Protein AF-A0A2M8C6C9-F1 (afdb_monomer_lite)

Radius of gyration: 16.44 Å; chains: 1; bounding box: 39×31×50 Å

pLDDT: mean 95.61, std 6.91, range [62.78, 98.88]

Secondary structure (DSSP, 8-state):
-HHHHHHHHHHHHHHHHHHHHHHHHHHHHHHHH-TT-HHHHHHHHHHHHHTTTTSTTHHHHHHHHHHHHHHH-TT-HHHHHHHHHHHHHHHHTT-S-HHHHHHHHHHTT-

Foldseek 3Di:
DVVVVVVVVVVVLVVVLVVLVVQLVVLVVLCVVPVLDLVSLVSNLVSLLVCVVPDPCSLVSSLVSLVSSCVNPVPDLSSLQSQLSSLVSCLVVVHPDNVVSNVSSVVSND

Organism: NCBI:txid1974508

Sequence (110 aa):
MAQKKDAKKEDIALEAQNLATGSINASKQAIDNNPSNVANWNVRGLVLRNLMGVAQGASEWAITANQKASELEPTNPYIFAELGRVYLAKYDLKEGEPEENLRLARESFE

InterPro domains:
  IPR011990 Tetratricopeptide-like helical domain superfamily [G3DSA:1.25.40.10] (3-110)
  IPR011990 Tetratricopeptide-like helical domain superfamily [SSF48452] (16-95)

Structure (mmCIF, N/CA/C/O backbone):
data_AF-A0A2M8C6C9-F1
#
_entry.id   AF-A0A2M8C6C9-F1
#
loop_
_atom_site.group_PDB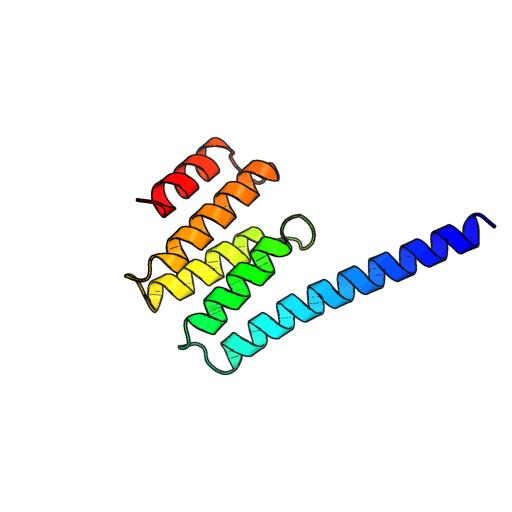
_atom_site.id
_atom_site.type_symbol
_atom_site.label_atom_id
_atom_site.label_alt_id
_atom_site.label_comp_id
_atom_site.label_asym_id
_atom_site.label_entity_id
_atom_site.label_seq_id
_atom_site.pdbx_PDB_ins_code
_atom_site.Cartn_x
_atom_site.Cartn_y
_atom_site.Cartn_z
_atom_site.occupancy
_atom_site.B_iso_or_equiv
_atom_site.auth_seq_id
_atom_site.auth_comp_id
_atom_site.auth_asym_id
_atom_site.auth_atom_id
_atom_site.pdbx_PDB_model_num
ATOM 1 N N . MET A 1 1 ? -26.031 -1.183 32.780 1.00 62.78 1 MET A N 1
ATOM 2 C CA . MET A 1 1 ? -25.992 -1.880 31.468 1.00 62.78 1 MET A CA 1
ATOM 3 C C . MET A 1 1 ? -25.246 -1.090 30.386 1.00 62.78 1 MET A C 1
ATOM 5 O O . MET A 1 1 ? -24.635 -1.741 29.552 1.00 62.78 1 MET A O 1
ATOM 9 N N . ALA A 1 2 ? -25.245 0.253 30.402 1.00 70.12 2 ALA A N 1
ATOM 10 C CA . ALA A 1 2 ? -24.482 1.081 29.450 1.00 70.12 2 ALA A CA 1
ATOM 11 C C . ALA A 1 2 ? -22.954 0.876 29.555 1.00 70.12 2 ALA A C 1
ATOM 13 O O . ALA A 1 2 ? -22.344 0.423 28.599 1.00 70.12 2 ALA A O 1
ATOM 14 N N . GLN A 1 3 ? -22.383 0.993 30.760 1.00 70.00 3 GLN A N 1
ATOM 15 C CA . GLN A 1 3 ? -20.940 0.817 31.020 1.00 70.00 3 GLN A CA 1
ATOM 16 C C . GLN A 1 3 ? -20.331 -0.496 30.484 1.00 70.00 3 GLN A C 1
ATOM 18 O O . GLN A 1 3 ? -19.227 -0.500 29.957 1.00 70.00 3 GLN A O 1
ATOM 23 N N . LYS A 1 4 ? -21.059 -1.621 30.570 1.00 68.81 4 LYS A N 1
ATOM 24 C CA . LYS A 1 4 ? -20.596 -2.915 30.027 1.00 68.81 4 LYS A CA 1
ATOM 25 C C . LYS A 1 4 ? -20.636 -2.972 28.494 1.00 68.81 4 LYS A C 1
ATOM 27 O O . LYS A 1 4 ? -19.869 -3.721 27.901 1.00 68.81 4 LYS A O 1
ATOM 32 N N . LYS A 1 5 ? -21.554 -2.237 27.851 1.00 70.88 5 LYS A N 1
ATOM 33 C CA . LYS A 1 5 ? -21.618 -2.140 26.384 1.00 70.88 5 LYS A CA 1
ATOM 34 C C . LYS A 1 5 ? -20.504 -1.249 25.844 1.00 70.88 5 LYS A C 1
ATOM 36 O O . LYS A 1 5 ? -19.990 -1.554 24.775 1.00 70.88 5 LYS A O 1
ATOM 41 N N . ASP A 1 6 ? -20.143 -0.202 26.577 1.00 78.44 6 ASP A N 1
ATOM 42 C CA . ASP A 1 6 ? -19.075 0.718 26.183 1.00 78.44 6 ASP A CA 1
ATOM 43 C C . ASP A 1 6 ? -17.695 0.061 26.337 1.00 78.44 6 ASP A C 1
ATOM 45 O O . ASP A 1 6 ? -16.956 0.015 25.360 1.00 78.44 6 ASP A O 1
ATOM 49 N N . ALA A 1 7 ? -17.431 -0.628 27.456 1.00 80.38 7 ALA A N 1
ATOM 50 C CA . ALA A 1 7 ? -16.213 -1.433 27.627 1.00 80.38 7 ALA A CA 1
ATOM 51 C C . ALA A 1 7 ? -16.042 -2.499 26.524 1.00 80.38 7 ALA A C 1
ATOM 53 O O . ALA A 1 7 ? -14.973 -2.655 25.948 1.00 80.38 7 ALA A O 1
ATOM 54 N N . LYS A 1 8 ? -17.131 -3.181 26.136 1.00 86.62 8 LYS A N 1
ATOM 55 C CA . LYS A 1 8 ? -17.087 -4.160 25.038 1.00 86.62 8 LYS A CA 1
ATOM 56 C C . LYS A 1 8 ? -16.753 -3.522 23.680 1.00 86.62 8 LYS A C 1
ATOM 58 O O . LYS A 1 8 ? -16.157 -4.178 22.832 1.00 86.62 8 LYS A O 1
ATOM 63 N N . LYS A 1 9 ? -17.177 -2.279 23.428 1.00 85.25 9 LYS A N 1
ATOM 64 C CA . LYS A 1 9 ? -16.836 -1.563 22.186 1.00 85.25 9 LYS A CA 1
ATOM 65 C C . LYS A 1 9 ? -15.366 -1.151 22.171 1.00 85.25 9 LYS A C 1
ATOM 67 O O . LYS A 1 9 ? -14.745 -1.235 21.116 1.00 85.25 9 LYS A O 1
ATOM 72 N N . GLU A 1 10 ? -14.836 -0.733 23.316 1.00 87.81 10 GLU A N 1
ATOM 73 C CA . GLU A 1 10 ? -13.416 -0.407 23.486 1.00 87.81 10 GLU A CA 1
ATOM 74 C C . GLU A 1 10 ? -12.532 -1.636 23.228 1.00 87.81 10 GLU A C 1
ATOM 76 O O . GLU A 1 10 ? -11.585 -1.538 22.449 1.00 87.81 10 GLU A O 1
ATOM 81 N N . ASP A 1 11 ? -12.903 -2.807 23.759 1.00 93.81 11 ASP A N 1
ATOM 82 C CA . ASP A 1 11 ? -12.185 -4.066 23.510 1.00 93.81 11 ASP A CA 1
ATOM 83 C C . ASP A 1 11 ? -12.138 -4.424 22.013 1.00 93.81 11 ASP A C 1
ATOM 85 O O . ASP A 1 11 ? -11.082 -4.762 21.479 1.00 93.81 11 ASP A O 1
ATOM 89 N N . ILE A 1 12 ? -13.270 -4.298 21.307 1.00 94.19 12 ILE A N 1
ATOM 90 C CA . ILE A 1 12 ? -13.352 -4.581 19.863 1.00 94.19 12 ILE A CA 1
ATOM 91 C C . ILE A 1 12 ? -12.509 -3.585 19.054 1.00 94.19 12 ILE A C 1
ATOM 93 O O . ILE A 1 12 ? -11.853 -3.970 18.085 1.00 94.19 12 ILE A O 1
ATOM 97 N N . ALA A 1 13 ? -12.515 -2.303 19.427 1.00 92.31 13 ALA A N 1
ATOM 98 C CA . ALA A 1 13 ? -11.708 -1.289 18.753 1.00 92.31 13 ALA A CA 1
ATOM 99 C C . ALA A 1 13 ? -10.204 -1.557 18.929 1.00 92.31 13 ALA A C 1
ATOM 101 O O . ALA A 1 13 ? -9.443 -1.441 17.966 1.00 92.31 13 ALA A O 1
ATOM 102 N N . LEU A 1 14 ? -9.786 -1.967 20.129 1.00 94.44 14 LEU A N 1
ATOM 103 C CA . LEU A 1 14 ? -8.407 -2.357 20.407 1.00 94.44 14 LEU A CA 1
ATOM 104 C C . LEU A 1 14 ? -7.999 -3.606 19.613 1.00 94.44 14 LEU A C 1
ATOM 106 O O . LEU A 1 14 ? -6.920 -3.641 19.023 1.00 94.44 14 LEU A O 1
ATOM 110 N N . GLU A 1 15 ? -8.868 -4.615 19.546 1.00 95.94 15 GLU A N 1
ATOM 111 C CA . GLU A 1 15 ? -8.632 -5.814 18.737 1.00 95.94 15 GLU A CA 1
ATOM 112 C C . GLU A 1 15 ? -8.446 -5.461 17.252 1.00 95.94 15 GLU A C 1
ATOM 114 O O . GLU A 1 15 ? -7.484 -5.908 16.625 1.00 95.94 15 GLU A O 1
ATOM 119 N N . ALA A 1 16 ? -9.293 -4.585 16.705 1.00 94.56 16 ALA A N 1
ATOM 120 C CA . ALA A 1 16 ? -9.169 -4.117 15.327 1.00 94.56 16 ALA A CA 1
ATOM 121 C C . ALA A 1 16 ? -7.842 -3.377 15.068 1.00 94.56 16 ALA A C 1
ATOM 123 O O . ALA A 1 16 ? -7.194 -3.624 14.049 1.00 94.56 16 ALA A O 1
ATOM 124 N N . GLN A 1 17 ? -7.397 -2.517 15.992 1.00 94.19 17 GLN A N 1
ATOM 125 C CA . GLN A 1 17 ? -6.103 -1.826 15.886 1.00 94.19 17 GLN A CA 1
ATOM 126 C C . GLN A 1 17 ? -4.920 -2.805 15.914 1.00 94.19 17 GLN A C 1
ATOM 128 O O . GLN A 1 17 ? -3.979 -2.677 15.122 1.00 94.19 17 GLN A 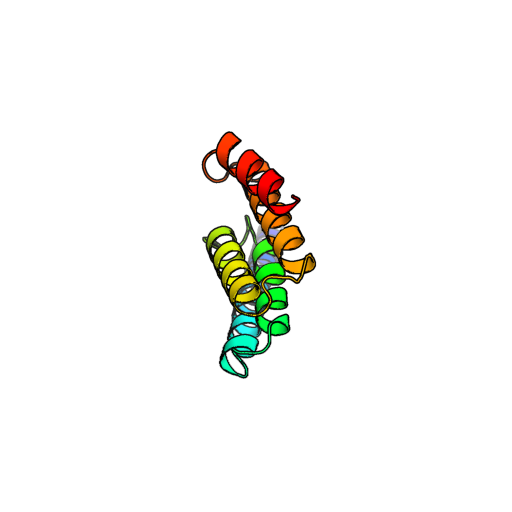O 1
ATOM 133 N N . ASN A 1 18 ? -4.981 -3.816 16.782 1.00 96.25 18 ASN A N 1
ATOM 134 C CA . ASN A 1 18 ? -3.955 -4.853 16.874 1.00 96.25 18 ASN A CA 1
ATOM 135 C C . ASN A 1 18 ? -3.880 -5.684 15.587 1.00 96.25 18 ASN A C 1
ATOM 137 O O . ASN A 1 18 ? -2.787 -5.937 15.078 1.00 96.25 18 ASN A O 1
ATOM 141 N N . LEU A 1 19 ? -5.028 -6.058 15.015 1.00 97.19 19 LEU A N 1
ATOM 142 C CA . LEU A 1 19 ? -5.094 -6.790 13.747 1.00 97.19 19 LEU A CA 1
ATOM 143 C C . LEU A 1 19 ? -4.601 -5.946 12.563 1.00 97.19 19 LEU A C 1
ATOM 145 O O . LEU A 1 19 ? -3.854 -6.453 11.723 1.00 97.19 19 LEU A O 1
ATOM 149 N N . ALA A 1 20 ? -4.941 -4.653 12.520 1.00 96.69 20 ALA A N 1
ATOM 150 C CA . ALA A 1 20 ? -4.412 -3.721 11.523 1.00 96.69 20 ALA A CA 1
ATOM 151 C C . ALA A 1 20 ? -2.878 -3.635 11.602 1.00 96.69 20 ALA A C 1
ATOM 153 O O . ALA A 1 20 ? -2.186 -3.774 10.592 1.00 96.69 20 ALA A O 1
ATOM 154 N N . THR A 1 21 ? -2.339 -3.505 12.817 1.00 97.06 21 THR A N 1
ATOM 155 C CA . THR A 1 21 ? -0.889 -3.484 13.065 1.00 97.06 21 THR A CA 1
ATOM 156 C C . THR A 1 21 ? -0.229 -4.798 12.648 1.00 97.06 21 THR A C 1
ATOM 158 O O . THR A 1 21 ? 0.811 -4.798 11.987 1.00 97.06 21 THR A O 1
ATOM 161 N N . GLY A 1 22 ? -0.859 -5.930 12.967 1.00 98.12 22 GLY A N 1
ATOM 162 C CA . GLY A 1 22 ? -0.412 -7.254 12.543 1.00 98.12 22 GLY A CA 1
ATOM 163 C C . GLY A 1 22 ? -0.321 -7.384 11.021 1.00 98.12 22 GLY A C 1
ATOM 164 O O . GLY A 1 22 ? 0.684 -7.876 10.510 1.00 98.12 22 GLY A O 1
ATOM 165 N N . SER A 1 23 ? -1.314 -6.876 10.285 1.00 98.19 23 SER A N 1
ATOM 166 C CA . SER A 1 23 ? -1.316 -6.882 8.816 1.00 98.19 23 SER A CA 1
ATOM 167 C C . SER A 1 23 ? -0.170 -6.046 8.226 1.00 98.19 23 SER A C 1
ATOM 169 O O . SER A 1 23 ? 0.551 -6.507 7.332 1.00 98.19 23 SER A O 1
ATOM 171 N N . ILE A 1 24 ? 0.074 -4.850 8.777 1.00 98.44 24 ILE A N 1
ATOM 172 C CA . ILE A 1 24 ? 1.195 -3.986 8.370 1.00 98.44 24 ILE A CA 1
ATOM 173 C C . ILE A 1 24 ? 2.534 -4.697 8.590 1.00 98.44 24 ILE A C 1
ATOM 175 O O . ILE A 1 24 ? 3.382 -4.700 7.691 1.00 98.44 24 ILE A O 1
ATOM 179 N N . ASN A 1 25 ? 2.714 -5.330 9.751 1.00 98.50 25 ASN A N 1
ATOM 180 C CA . ASN A 1 25 ? 3.945 -6.041 10.094 1.00 98.50 25 ASN A CA 1
ATOM 181 C C . ASN A 1 25 ? 4.162 -7.279 9.219 1.00 98.50 25 ASN A C 1
ATOM 183 O O . ASN A 1 25 ? 5.267 -7.479 8.719 1.00 98.50 25 ASN A O 1
ATOM 187 N N . ALA A 1 26 ? 3.114 -8.065 8.961 1.00 98.62 26 ALA A N 1
ATOM 188 C CA . ALA A 1 26 ? 3.197 -9.239 8.095 1.00 98.62 26 ALA A CA 1
ATOM 189 C C . ALA A 1 26 ? 3.605 -8.864 6.660 1.00 98.62 26 ALA A C 1
ATOM 191 O O . ALA A 1 26 ? 4.494 -9.489 6.082 1.00 98.62 26 ALA A O 1
ATOM 192 N N . SER A 1 27 ? 3.021 -7.796 6.100 1.00 98.69 27 SER A N 1
ATOM 193 C CA . SER A 1 27 ? 3.415 -7.311 4.768 1.00 98.69 27 SER A CA 1
ATOM 194 C C . SER A 1 27 ? 4.863 -6.807 4.723 1.00 98.69 27 SER A C 1
ATOM 196 O O . SER A 1 2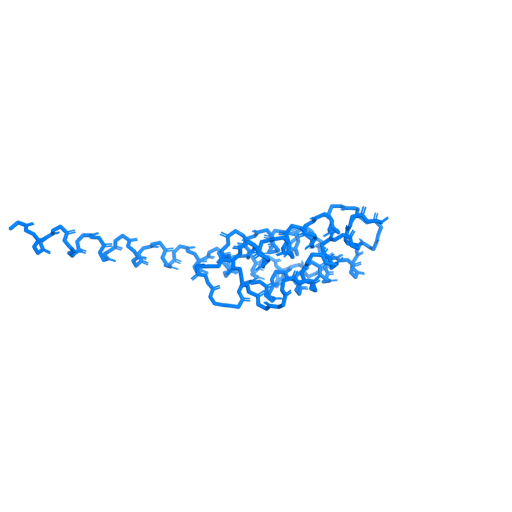7 ? 5.551 -6.994 3.722 1.00 98.69 27 SER A O 1
ATOM 198 N N . LYS A 1 28 ? 5.359 -6.202 5.814 1.00 98.56 28 LYS A N 1
ATOM 199 C CA . LYS A 1 28 ? 6.768 -5.803 5.932 1.00 98.56 28 LYS A CA 1
ATOM 200 C C . LYS A 1 28 ? 7.681 -7.028 5.961 1.00 98.56 28 LYS A C 1
ATOM 202 O O . LYS A 1 28 ? 8.662 -7.070 5.230 1.00 98.56 28 LYS A O 1
ATOM 207 N N . GLN A 1 29 ? 7.340 -8.032 6.764 1.00 98.69 29 GLN A N 1
ATOM 208 C CA . GLN A 1 29 ? 8.126 -9.257 6.884 1.00 98.69 29 GLN A CA 1
ATOM 209 C C . GLN A 1 29 ? 8.233 -10.003 5.545 1.00 98.69 29 GLN A C 1
ATOM 211 O O . GLN A 1 29 ? 9.283 -10.559 5.239 1.00 98.69 29 GLN A O 1
ATOM 216 N N . ALA A 1 30 ? 7.180 -9.984 4.720 1.00 98.38 30 ALA A N 1
ATOM 217 C CA . ALA A 1 30 ? 7.234 -10.550 3.373 1.00 98.38 30 ALA A CA 1
ATOM 218 C C . ALA A 1 30 ? 8.343 -9.899 2.522 1.00 98.38 30 ALA A C 1
ATOM 220 O O . ALA A 1 30 ? 9.111 -10.609 1.874 1.00 98.38 30 ALA A O 1
ATOM 221 N N . ILE A 1 31 ? 8.476 -8.569 2.582 1.00 98.50 31 ILE A N 1
ATOM 222 C CA . ILE A 1 31 ? 9.554 -7.825 1.911 1.00 98.50 31 ILE A CA 1
ATOM 223 C C . ILE A 1 31 ? 10.910 -8.146 2.528 1.00 98.50 31 ILE A C 1
ATOM 225 O O . ILE A 1 31 ? 11.851 -8.411 1.789 1.00 98.50 31 ILE A O 1
ATOM 229 N N . ASP A 1 32 ? 11.014 -8.155 3.859 1.00 98.38 32 ASP A N 1
ATOM 230 C CA . ASP A 1 32 ? 12.275 -8.459 4.545 1.00 98.38 32 ASP A CA 1
ATOM 231 C C . ASP A 1 32 ? 12.800 -9.857 4.153 1.00 98.38 32 ASP A C 1
ATOM 233 O O . ASP A 1 32 ? 14.002 -10.042 3.975 1.00 98.38 32 ASP A O 1
ATOM 237 N N . ASN A 1 33 ? 11.900 -10.829 3.962 1.00 98.44 33 ASN A N 1
ATOM 238 C CA . ASN A 1 33 ? 12.241 -12.191 3.545 1.00 98.44 33 ASN A CA 1
ATOM 239 C C . ASN A 1 33 ? 12.681 -12.284 2.076 1.00 98.44 33 ASN A C 1
ATOM 241 O O . ASN A 1 33 ? 13.541 -13.099 1.744 1.00 98.44 33 ASN A O 1
ATOM 245 N N . ASN A 1 34 ? 12.059 -11.513 1.180 1.00 98.25 34 ASN A N 1
ATOM 246 C CA . ASN A 1 34 ? 12.430 -11.483 -0.231 1.00 98.25 34 ASN A CA 1
ATOM 247 C C . ASN A 1 34 ? 12.135 -10.100 -0.844 1.00 98.25 34 ASN A C 1
ATOM 249 O O . ASN A 1 34 ? 11.031 -9.881 -1.360 1.00 98.25 34 ASN A O 1
ATOM 253 N N . PRO A 1 35 ? 13.111 -9.177 -0.812 1.00 98.00 35 PRO A N 1
ATOM 254 C CA . PRO A 1 35 ? 12.908 -7.804 -1.259 1.00 98.00 35 PRO A CA 1
ATOM 255 C C . PRO A 1 35 ? 12.907 -7.649 -2.784 1.00 98.00 35 PRO A C 1
ATOM 257 O O . PRO A 1 35 ? 12.453 -6.617 -3.269 1.00 98.00 35 PRO A O 1
ATOM 260 N N . SER A 1 36 ? 13.384 -8.637 -3.550 1.00 98.12 36 SER A N 1
ATOM 261 C CA . SER A 1 36 ? 13.342 -8.604 -5.020 1.00 98.12 36 SER A CA 1
ATOM 262 C C . SER A 1 36 ? 12.035 -9.150 -5.598 1.00 98.12 36 SER A C 1
ATOM 264 O O . SER A 1 36 ? 11.798 -9.033 -6.798 1.00 98.12 36 SER A O 1
ATOM 266 N N . ASN A 1 37 ? 11.162 -9.729 -4.768 1.00 98.50 37 ASN A N 1
ATOM 267 C CA . ASN A 1 37 ? 9.852 -10.190 -5.207 1.00 98.50 37 ASN A CA 1
ATOM 268 C C . ASN A 1 37 ? 8.840 -9.035 -5.209 1.00 98.50 37 ASN A C 1
ATOM 270 O O . ASN A 1 37 ? 8.331 -8.636 -4.158 1.00 98.50 37 ASN A O 1
ATOM 274 N N . VAL A 1 38 ? 8.496 -8.549 -6.403 1.00 98.56 38 VAL A N 1
ATOM 275 C CA . VAL A 1 38 ? 7.503 -7.483 -6.623 1.00 98.56 38 VAL A CA 1
ATOM 276 C C . VAL A 1 38 ? 6.156 -7.764 -5.943 1.00 98.56 38 VAL A C 1
ATOM 278 O O . VAL A 1 38 ? 5.513 -6.846 -5.438 1.00 98.56 38 VAL A O 1
ATOM 281 N N . ALA A 1 39 ? 5.734 -9.032 -5.851 1.00 98.44 39 ALA A N 1
ATOM 282 C CA . ALA A 1 39 ? 4.447 -9.390 -5.262 1.00 98.44 39 ALA A CA 1
ATOM 283 C C . ALA A 1 39 ? 4.382 -9.015 -3.774 1.00 98.44 39 ALA A C 1
ATOM 285 O O . ALA A 1 39 ? 3.321 -8.630 -3.285 1.00 98.44 39 ALA A O 1
ATOM 286 N N . ASN A 1 40 ? 5.515 -9.052 -3.064 1.00 98.69 40 ASN A N 1
ATOM 287 C CA . ASN A 1 40 ? 5.585 -8.648 -1.660 1.00 98.69 40 ASN A CA 1
ATOM 288 C C . ASN A 1 40 ? 5.353 -7.138 -1.502 1.00 98.69 40 ASN A C 1
ATOM 290 O O . ASN A 1 40 ? 4.626 -6.709 -0.602 1.00 98.69 40 ASN A O 1
ATOM 294 N N . TRP A 1 41 ? 5.912 -6.334 -2.409 1.00 98.75 41 TRP A N 1
ATOM 295 C CA . TRP A 1 41 ? 5.683 -4.890 -2.456 1.00 98.75 41 TRP A CA 1
ATOM 296 C C . TRP A 1 41 ? 4.237 -4.553 -2.828 1.00 98.75 41 TRP A C 1
ATOM 298 O O . TRP A 1 41 ? 3.614 -3.734 -2.154 1.00 98.75 41 TRP A O 1
ATOM 308 N N . ASN A 1 42 ? 3.670 -5.259 -3.810 1.00 98.50 42 ASN A N 1
ATOM 309 C CA . ASN A 1 42 ? 2.268 -5.126 -4.212 1.00 98.50 42 ASN A CA 1
ATOM 310 C C . ASN A 1 42 ? 1.306 -5.433 -3.054 1.00 98.50 42 ASN A C 1
ATOM 312 O O . ASN A 1 42 ? 0.380 -4.666 -2.786 1.00 98.50 42 ASN A O 1
ATOM 316 N N . VAL A 1 43 ? 1.541 -6.529 -2.323 1.00 98.44 43 VAL A N 1
ATOM 317 C CA . VAL A 1 43 ? 0.749 -6.889 -1.136 1.00 98.44 43 VAL A CA 1
ATOM 318 C C . VAL A 1 43 ? 0.861 -5.813 -0.060 1.00 98.44 43 VAL A C 1
ATOM 320 O O . VAL A 1 43 ? -0.150 -5.431 0.530 1.00 98.44 43 VAL A O 1
ATOM 323 N N . ARG A 1 44 ? 2.063 -5.280 0.185 1.00 98.69 44 ARG A N 1
ATOM 324 C CA . ARG A 1 44 ? 2.247 -4.184 1.141 1.00 98.69 44 ARG A CA 1
ATOM 325 C C . ARG A 1 44 ? 1.495 -2.922 0.728 1.00 98.69 44 ARG A C 1
ATOM 327 O O . ARG A 1 44 ? 0.803 -2.352 1.569 1.00 98.69 44 ARG A O 1
ATOM 334 N N . GLY A 1 45 ? 1.593 -2.510 -0.535 1.00 98.69 45 GLY A N 1
ATOM 335 C CA . GLY A 1 45 ? 0.844 -1.370 -1.069 1.00 98.69 45 GLY A CA 1
ATOM 336 C C . GLY A 1 45 ? -0.664 -1.536 -0.868 1.00 98.69 45 GLY A C 1
ATOM 337 O O . GLY A 1 45 ? -1.320 -0.634 -0.351 1.00 98.69 45 GLY A O 1
ATOM 338 N N . LEU A 1 46 ? -1.193 -2.726 -1.169 1.00 98.38 46 LEU A N 1
ATOM 339 C CA . LEU A 1 46 ? -2.605 -3.068 -0.984 1.00 98.38 46 LEU A CA 1
ATOM 340 C C . LEU A 1 46 ? -3.050 -3.004 0.486 1.00 98.38 46 LEU A C 1
ATOM 342 O O . LEU A 1 46 ? -4.084 -2.407 0.790 1.00 98.38 46 LEU A O 1
ATOM 346 N N . VAL A 1 47 ? -2.280 -3.611 1.397 1.00 98.69 47 VAL A N 1
ATOM 347 C CA . VAL A 1 47 ? -2.559 -3.593 2.844 1.00 98.69 47 VAL A CA 1
ATOM 348 C C . VAL A 1 47 ? -2.616 -2.161 3.358 1.00 98.69 47 VAL A C 1
ATOM 350 O O . VAL A 1 47 ? -3.567 -1.783 4.037 1.00 98.69 47 VAL A O 1
ATOM 353 N N . LEU A 1 48 ? -1.621 -1.352 3.003 1.00 98.81 48 LEU A N 1
ATOM 354 C CA . LEU A 1 48 ? -1.515 0.025 3.465 1.00 98.81 48 LEU A CA 1
ATOM 355 C C . LEU A 1 48 ? -2.628 0.905 2.897 1.00 98.81 48 LEU A C 1
ATOM 357 O O . LEU A 1 48 ? -3.255 1.634 3.659 1.00 98.81 48 LEU A O 1
ATOM 361 N N . ARG A 1 49 ? -2.959 0.766 1.606 1.00 98.62 49 ARG A N 1
ATOM 362 C CA . ARG A 1 49 ? -4.093 1.471 0.992 1.00 98.62 49 ARG A CA 1
ATOM 363 C C . ARG A 1 49 ? -5.408 1.161 1.710 1.00 98.62 49 ARG A C 1
ATOM 365 O O . ARG A 1 49 ? -6.189 2.065 1.983 1.00 98.62 49 ARG A O 1
ATOM 372 N N . ASN A 1 50 ? -5.649 -0.105 2.051 1.00 98.12 50 ASN A N 1
ATOM 373 C CA . ASN A 1 50 ? -6.860 -0.521 2.769 1.00 98.12 50 ASN A CA 1
ATOM 374 C C . ASN A 1 50 ? -6.905 -0.034 4.230 1.00 98.12 50 ASN A C 1
ATOM 376 O O . ASN A 1 50 ? -7.973 -0.050 4.837 1.00 98.12 50 ASN A O 1
ATOM 380 N N . LEU A 1 51 ? -5.767 0.378 4.793 1.00 98.12 51 LEU A N 1
ATOM 381 C CA . LEU A 1 51 ? -5.650 0.911 6.151 1.00 98.12 51 LEU A CA 1
ATOM 382 C C . LEU A 1 51 ? -5.509 2.440 6.184 1.00 98.12 51 LEU A C 1
ATOM 384 O O . LEU A 1 51 ? -5.345 3.012 7.263 1.00 98.12 51 LEU A O 1
ATOM 388 N N . MET A 1 52 ? -5.601 3.124 5.041 1.00 98.12 52 MET A N 1
ATOM 389 C CA . MET A 1 52 ? -5.682 4.584 5.004 1.00 98.12 52 MET A CA 1
ATOM 390 C C . MET A 1 52 ? -6.910 5.074 5.785 1.00 98.12 52 MET A C 1
ATOM 392 O O . MET A 1 52 ? -7.974 4.460 5.753 1.00 98.12 52 MET A O 1
ATOM 396 N N . GLY A 1 53 ? -6.743 6.158 6.547 1.00 94.81 53 GLY A N 1
ATOM 397 C CA . GLY A 1 53 ? -7.760 6.657 7.483 1.00 94.81 53 GLY A CA 1
ATOM 398 C C . GLY A 1 53 ? -7.866 5.872 8.800 1.00 94.81 53 GLY A C 1
ATOM 399 O O . GLY A 1 53 ? -8.529 6.336 9.724 1.00 94.81 53 GLY A O 1
ATOM 400 N N . VAL A 1 54 ? -7.190 4.723 8.917 1.00 94.00 54 VAL A N 1
ATOM 401 C CA . VAL A 1 54 ? -7.100 3.925 10.153 1.00 94.00 54 VAL A CA 1
ATOM 402 C C . VAL A 1 54 ? -5.693 3.992 10.743 1.00 94.00 54 VAL A C 1
ATOM 404 O O . VAL A 1 54 ? -5.531 4.265 11.930 1.00 94.00 54 VAL A O 1
ATOM 407 N N . ALA A 1 55 ? -4.670 3.758 9.920 1.00 95.31 55 ALA A N 1
ATOM 408 C CA . ALA A 1 55 ? -3.269 3.813 10.309 1.00 95.31 55 ALA A CA 1
ATOM 409 C C . ALA A 1 55 ? -2.630 5.120 9.824 1.00 95.31 55 ALA A C 1
ATOM 411 O O . ALA A 1 55 ? -2.671 5.458 8.639 1.00 95.31 55 ALA A O 1
ATOM 412 N N . GLN A 1 56 ? -2.018 5.858 10.749 1.00 93.25 56 GLN A N 1
ATOM 413 C CA . GLN A 1 56 ? -1.323 7.102 10.432 1.00 93.25 56 GLN A CA 1
ATOM 414 C C . GLN A 1 56 ? -0.118 6.830 9.517 1.00 93.25 56 GLN A C 1
ATOM 416 O O . GLN A 1 56 ? 0.667 5.922 9.784 1.00 93.25 56 GLN A O 1
ATOM 421 N N . GLY A 1 57 ? 0.018 7.612 8.442 1.00 95.75 57 GLY A N 1
ATOM 422 C CA . GLY A 1 57 ? 1.098 7.471 7.455 1.00 95.75 57 GLY A CA 1
ATOM 423 C C . GLY A 1 57 ? 0.921 6.320 6.457 1.00 95.75 57 GLY A C 1
ATOM 424 O O . GLY A 1 57 ? 1.827 6.037 5.670 1.00 95.75 57 GLY A O 1
ATOM 425 N N . ALA A 1 58 ? -0.221 5.620 6.478 1.00 98.31 58 ALA A N 1
ATOM 426 C CA . ALA A 1 58 ? -0.451 4.472 5.603 1.00 98.31 58 ALA A CA 1
ATOM 427 C C . ALA A 1 58 ? -0.420 4.841 4.111 1.00 98.31 58 ALA A C 1
ATOM 429 O O . ALA A 1 58 ? 0.087 4.067 3.303 1.00 98.31 58 ALA A O 1
ATOM 430 N N . SER A 1 59 ? -0.906 6.024 3.751 1.00 98.38 59 SER A N 1
ATOM 431 C CA . SER A 1 59 ? -0.866 6.592 2.400 1.00 98.38 59 SER A CA 1
ATOM 432 C C . SER A 1 59 ? 0.568 6.771 1.890 1.00 98.38 59 SER A C 1
ATOM 434 O O . SER A 1 59 ? 0.903 6.253 0.824 1.00 98.38 59 SER A O 1
ATOM 436 N N . GLU A 1 60 ? 1.449 7.426 2.652 1.00 98.56 60 GLU A N 1
ATOM 437 C CA . GLU A 1 60 ? 2.858 7.621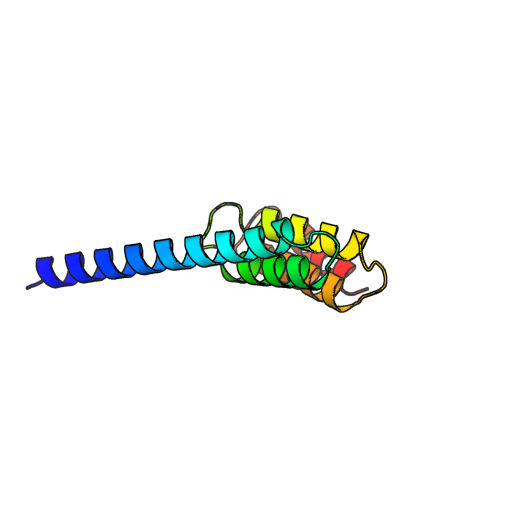 2.273 1.00 98.56 60 GLU A CA 1
ATOM 438 C C . GLU A 1 60 ? 3.592 6.285 2.142 1.00 98.56 60 GLU A C 1
ATOM 440 O O . GLU A 1 60 ? 4.372 6.069 1.207 1.00 98.56 60 GLU A O 1
ATOM 445 N N . TRP A 1 61 ? 3.325 5.352 3.058 1.00 98.62 61 TRP A N 1
ATOM 446 C CA . TRP A 1 61 ? 3.916 4.021 2.992 1.00 98.62 61 TRP A CA 1
ATOM 447 C C . TRP A 1 61 ? 3.384 3.214 1.803 1.00 98.62 61 TRP A C 1
ATOM 449 O O . TRP A 1 61 ? 4.149 2.448 1.214 1.00 98.62 61 TRP A O 1
ATOM 459 N N . ALA A 1 62 ? 2.108 3.370 1.432 1.00 98.88 62 ALA A N 1
ATOM 460 C CA . ALA A 1 62 ? 1.525 2.719 0.261 1.00 98.88 62 ALA A CA 1
ATOM 461 C C . ALA A 1 62 ? 2.158 3.250 -1.032 1.00 98.88 62 ALA A C 1
ATOM 463 O O . ALA A 1 62 ? 2.540 2.455 -1.891 1.00 98.88 62 ALA A O 1
ATOM 464 N N . ILE A 1 63 ? 2.335 4.572 -1.148 1.00 98.75 63 ILE A N 1
ATOM 465 C CA . ILE A 1 63 ? 3.051 5.202 -2.270 1.00 98.75 63 ILE A CA 1
ATOM 466 C C . ILE A 1 63 ? 4.473 4.645 -2.356 1.00 98.75 63 ILE A C 1
ATOM 468 O O . ILE A 1 63 ? 4.870 4.136 -3.400 1.00 98.75 63 ILE A O 1
ATOM 472 N N . THR A 1 64 ? 5.206 4.655 -1.238 1.00 98.69 64 THR A N 1
ATOM 473 C CA . THR A 1 64 ? 6.583 4.139 -1.173 1.00 98.69 64 THR A CA 1
ATOM 474 C C . THR A 1 64 ? 6.659 2.674 -1.611 1.00 98.69 64 THR A C 1
ATOM 476 O O . THR A 1 64 ? 7.555 2.295 -2.363 1.00 98.69 64 THR A O 1
ATOM 479 N N . ALA A 1 65 ? 5.719 1.833 -1.165 1.00 98.81 65 ALA A N 1
ATOM 480 C CA . ALA A 1 65 ? 5.707 0.419 -1.527 1.00 98.81 65 ALA A CA 1
ATOM 481 C C . ALA A 1 65 ? 5.484 0.211 -3.031 1.00 98.81 65 ALA A C 1
ATOM 483 O O . ALA A 1 65 ? 6.190 -0.588 -3.642 1.00 98.81 65 ALA A O 1
ATOM 484 N N . ASN A 1 66 ? 4.552 0.949 -3.635 1.00 98.69 66 ASN A N 1
ATOM 485 C CA . ASN A 1 66 ? 4.308 0.839 -5.070 1.00 98.69 66 ASN A CA 1
ATOM 486 C C . ASN A 1 66 ? 5.438 1.459 -5.912 1.00 98.69 66 ASN A C 1
ATOM 488 O O . ASN A 1 66 ? 5.758 0.920 -6.963 1.00 98.69 66 ASN A O 1
ATOM 492 N N . GLN A 1 67 ? 6.100 2.524 -5.446 1.00 98.50 67 GLN A N 1
ATOM 493 C CA . GLN A 1 67 ? 7.314 3.048 -6.090 1.00 98.50 67 GLN A CA 1
ATOM 494 C C . GLN A 1 67 ? 8.445 2.010 -6.090 1.00 98.50 67 GLN A C 1
ATOM 496 O O . GLN A 1 67 ? 9.125 1.823 -7.092 1.00 98.50 67 GLN A O 1
ATOM 501 N N . LYS A 1 68 ? 8.619 1.262 -4.993 1.00 98.69 68 LYS A N 1
ATOM 502 C CA . LYS A 1 68 ? 9.565 0.136 -4.968 1.00 98.69 68 LYS A CA 1
ATOM 503 C C . LYS A 1 68 ? 9.155 -1.010 -5.879 1.00 98.69 68 LYS A C 1
ATOM 505 O O . LYS A 1 68 ? 10.019 -1.607 -6.513 1.00 98.69 68 LYS A O 1
ATOM 510 N N . ALA A 1 69 ? 7.862 -1.293 -5.996 1.00 98.69 69 ALA A N 1
ATOM 511 C CA . ALA A 1 69 ? 7.386 -2.252 -6.981 1.00 98.69 69 ALA A CA 1
ATOM 512 C C . ALA A 1 69 ? 7.705 -1.787 -8.416 1.00 98.69 69 ALA A C 1
ATOM 514 O O . ALA A 1 69 ? 8.182 -2.595 -9.210 1.00 98.69 69 ALA A O 1
ATOM 515 N N . SER A 1 70 ? 7.499 -0.506 -8.751 1.00 98.31 70 SER A N 1
ATOM 516 C CA . SER A 1 70 ? 7.742 0.010 -10.108 1.00 98.31 70 SER A CA 1
ATOM 517 C C . SER A 1 70 ? 9.228 0.092 -10.459 1.00 98.31 70 SER A C 1
ATOM 519 O O . SER A 1 70 ? 9.583 -0.069 -11.622 1.00 98.31 70 SER A O 1
ATOM 521 N N . GLU A 1 71 ? 10.112 0.264 -9.473 1.00 98.44 71 GLU A N 1
ATOM 522 C CA . GLU A 1 71 ? 11.559 0.099 -9.665 1.00 98.44 71 GLU A CA 1
ATOM 523 C C . GLU A 1 71 ? 11.924 -1.343 -10.081 1.00 98.44 71 GLU A C 1
ATOM 525 O O . GLU A 1 71 ? 12.844 -1.535 -10.876 1.00 98.44 71 GLU A O 1
ATOM 530 N N . LEU A 1 72 ? 11.218 -2.355 -9.558 1.00 98.50 72 LEU A N 1
ATOM 531 C CA . LEU A 1 72 ? 11.462 -3.773 -9.863 1.00 98.50 72 LEU A CA 1
ATOM 532 C C . LEU A 1 72 ? 10.815 -4.217 -11.182 1.00 98.50 72 LEU A C 1
ATOM 534 O O . LEU A 1 72 ? 11.417 -4.985 -11.931 1.00 98.50 72 LEU A O 1
ATOM 538 N N . GLU A 1 73 ? 9.603 -3.741 -11.470 1.00 98.25 73 GLU A N 1
ATOM 539 C CA . GLU A 1 73 ? 8.853 -4.067 -12.686 1.00 98.25 73 GLU A CA 1
ATOM 540 C C . GLU A 1 73 ? 8.256 -2.805 -13.336 1.00 98.25 73 GLU A C 1
ATOM 542 O O . GLU A 1 73 ? 7.049 -2.564 -13.259 1.00 98.25 73 GLU A O 1
ATOM 547 N N . PRO A 1 74 ? 9.074 -2.000 -14.033 1.00 97.56 74 PRO A N 1
ATOM 548 C CA . PRO A 1 74 ? 8.650 -0.702 -14.566 1.00 97.56 74 PRO A CA 1
ATOM 549 C C . PRO A 1 74 ? 7.604 -0.791 -15.683 1.00 97.56 74 PRO A C 1
ATOM 551 O O . PRO A 1 74 ? 6.994 0.212 -16.032 1.00 97.56 74 PRO A O 1
ATOM 554 N N . THR A 1 75 ? 7.396 -1.972 -16.265 1.00 96.94 75 THR A N 1
ATOM 555 C CA . THR A 1 75 ? 6.419 -2.205 -17.338 1.00 96.94 75 THR A CA 1
ATOM 556 C C . THR A 1 75 ? 5.152 -2.906 -16.854 1.00 96.94 75 THR A C 1
ATOM 558 O O . THR A 1 75 ? 4.297 -3.233 -17.676 1.00 96.94 75 THR A O 1
ATOM 561 N N . ASN A 1 76 ? 5.011 -3.166 -15.547 1.00 97.25 76 ASN A N 1
ATOM 562 C CA . ASN A 1 76 ? 3.839 -3.841 -15.005 1.00 97.25 76 ASN A CA 1
ATOM 563 C C . ASN A 1 76 ? 2.705 -2.832 -14.715 1.00 97.25 76 ASN A C 1
ATOM 565 O O . ASN A 1 76 ? 2.783 -2.082 -13.737 1.00 97.25 76 ASN A O 1
ATOM 569 N N . PRO A 1 77 ? 1.611 -2.832 -15.504 1.00 97.25 77 PRO A N 1
ATOM 570 C CA . PRO A 1 77 ? 0.536 -1.847 -15.370 1.00 97.25 77 PRO A CA 1
ATOM 571 C C . PRO A 1 77 ? -0.246 -1.971 -14.054 1.00 97.25 77 PRO A C 1
ATOM 573 O O . PRO A 1 77 ? -0.873 -1.006 -13.621 1.00 97.25 77 PRO A O 1
ATOM 576 N N . TYR A 1 78 ? -0.202 -3.131 -13.387 1.00 97.69 78 TYR A N 1
ATOM 577 C CA . TYR A 1 78 ? -0.861 -3.327 -12.093 1.00 97.69 78 TYR A CA 1
ATOM 578 C C . TYR A 1 78 ? -0.360 -2.326 -11.041 1.00 97.69 78 TYR A C 1
ATOM 580 O O . TYR A 1 78 ? -1.142 -1.816 -10.242 1.00 97.69 78 TYR A O 1
ATOM 588 N N . ILE A 1 79 ? 0.937 -2.018 -11.058 1.00 98.44 79 ILE A N 1
ATOM 589 C CA . ILE A 1 79 ? 1.584 -1.173 -10.049 1.00 98.44 79 ILE A CA 1
ATOM 590 C C . ILE A 1 79 ? 1.113 0.276 -10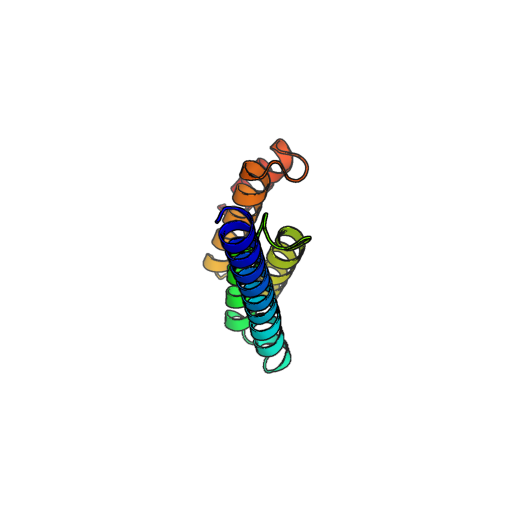.176 1.00 98.44 79 ILE A C 1
ATOM 592 O O . ILE A 1 79 ? 0.783 0.918 -9.179 1.00 98.44 79 ILE A O 1
ATOM 596 N N . PHE A 1 80 ? 1.032 0.776 -11.408 1.00 98.25 80 PHE A N 1
ATOM 597 C CA . PHE A 1 80 ? 0.544 2.123 -11.687 1.00 98.25 80 PHE A CA 1
ATOM 598 C C . PHE A 1 80 ? -0.956 2.237 -11.391 1.00 98.25 80 PHE A C 1
ATOM 600 O O . PHE A 1 80 ? -1.384 3.192 -10.746 1.00 98.25 80 PHE A O 1
ATOM 607 N N . ALA A 1 81 ? -1.742 1.197 -11.696 1.00 98.44 81 ALA A N 1
ATOM 608 C CA . ALA A 1 81 ? -3.138 1.144 -11.274 1.00 98.44 81 ALA A CA 1
ATOM 609 C C . ALA A 1 81 ? -3.286 1.244 -9.741 1.00 98.44 81 ALA A C 1
ATOM 611 O O . ALA A 1 81 ? -4.133 1.997 -9.254 1.00 98.44 81 ALA A 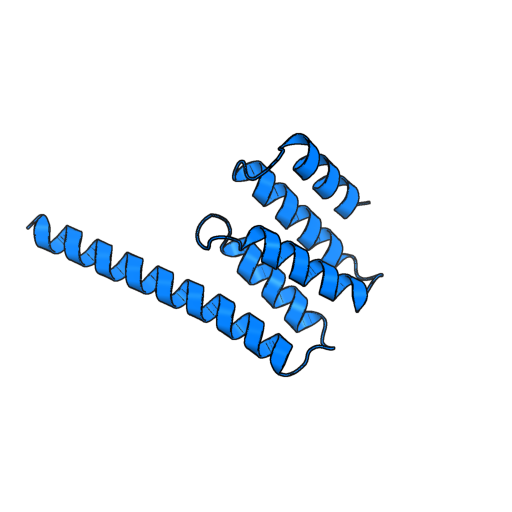O 1
ATOM 612 N N . GLU A 1 82 ? -2.454 0.546 -8.960 1.00 98.56 82 GLU A N 1
ATOM 613 C CA . GLU A 1 82 ? -2.475 0.665 -7.497 1.00 98.56 82 GLU A CA 1
ATOM 614 C C . GLU A 1 82 ? -1.985 2.034 -6.996 1.00 98.56 82 GLU A C 1
ATOM 616 O O . GLU A 1 82 ? -2.603 2.570 -6.074 1.00 98.56 82 GLU A O 1
ATOM 621 N N . LEU A 1 83 ? -0.964 2.653 -7.607 1.00 98.44 83 LEU A N 1
ATOM 622 C CA . LEU A 1 83 ? -0.565 4.040 -7.294 1.00 98.44 83 LEU A CA 1
ATOM 623 C C . LEU A 1 83 ? -1.724 5.014 -7.501 1.00 98.44 83 LEU A C 1
ATOM 625 O O . LEU A 1 83 ? -2.054 5.780 -6.594 1.00 98.44 83 LEU A O 1
ATOM 629 N N . GLY A 1 84 ? -2.397 4.929 -8.650 1.00 98.56 84 GLY A N 1
ATOM 630 C CA . GLY A 1 84 ? -3.553 5.767 -8.951 1.00 98.56 84 GLY A CA 1
ATOM 631 C C . GLY A 1 84 ? -4.669 5.597 -7.922 1.00 98.56 84 GLY A C 1
ATOM 632 O O . GLY A 1 84 ? -5.231 6.579 -7.436 1.00 98.56 84 GLY A O 1
ATOM 633 N N . ARG A 1 85 ? -4.937 4.356 -7.491 1.00 98.62 85 ARG A N 1
ATOM 634 C CA . ARG A 1 85 ? -5.905 4.074 -6.417 1.00 98.62 85 ARG A CA 1
ATOM 635 C C . ARG A 1 85 ? -5.493 4.658 -5.066 1.00 98.62 85 ARG A C 1
ATOM 637 O O . ARG A 1 85 ? -6.375 5.055 -4.308 1.00 98.62 85 ARG A O 1
ATOM 644 N N . VAL A 1 86 ? -4.200 4.697 -4.736 1.00 98.75 86 VAL A N 1
ATOM 645 C CA . VAL A 1 86 ? -3.720 5.341 -3.501 1.00 98.75 86 VAL A CA 1
ATOM 646 C C . VAL A 1 86 ? -3.963 6.849 -3.556 1.00 98.75 86 VAL A C 1
ATOM 648 O O . VAL A 1 86 ? -4.495 7.408 -2.600 1.00 98.75 86 VAL A O 1
ATOM 651 N N . TYR A 1 87 ? -3.652 7.506 -4.675 1.00 98.75 87 TYR A N 1
ATOM 652 C CA . TYR A 1 87 ? -3.891 8.944 -4.825 1.00 98.75 87 TYR A CA 1
ATOM 653 C C . TYR A 1 87 ? -5.383 9.307 -4.824 1.00 98.75 87 TYR A C 1
ATOM 655 O O . TYR A 1 87 ? -5.772 10.269 -4.163 1.00 98.75 87 TYR A O 1
ATOM 663 N N . LEU A 1 88 ? -6.240 8.502 -5.463 1.00 98.50 88 LEU A N 1
ATOM 664 C CA . LEU A 1 88 ? -7.696 8.660 -5.352 1.00 98.50 88 LEU A CA 1
ATOM 665 C C . LEU A 1 88 ? -8.172 8.525 -3.901 1.00 98.50 88 LEU A C 1
ATOM 667 O O . LEU A 1 88 ? -8.951 9.348 -3.431 1.00 98.50 88 LEU A O 1
ATOM 671 N N . ALA A 1 89 ? -7.650 7.546 -3.159 1.00 98.44 89 ALA A N 1
ATOM 672 C CA . ALA A 1 89 ? -7.993 7.391 -1.751 1.00 98.44 89 ALA A CA 1
ATOM 673 C C . ALA A 1 89 ? -7.513 8.582 -0.896 1.00 98.44 89 ALA A C 1
ATOM 675 O O . ALA A 1 89 ? -8.230 8.993 0.014 1.00 98.44 89 ALA A O 1
ATOM 676 N N . LYS A 1 90 ? -6.345 9.179 -1.191 1.00 98.56 90 LYS A N 1
ATOM 677 C CA . LYS A 1 90 ? -5.890 10.419 -0.528 1.00 98.56 90 LYS A CA 1
ATOM 678 C C . LYS A 1 90 ? -6.851 11.578 -0.808 1.00 98.56 90 LYS A C 1
ATOM 680 O O . LYS A 1 90 ? -7.203 12.303 0.120 1.00 98.56 90 LYS A O 1
ATOM 685 N N . TYR A 1 91 ? -7.322 11.721 -2.049 1.00 98.38 91 TYR A N 1
ATOM 686 C CA . TYR A 1 91 ? -8.352 12.702 -2.403 1.00 98.38 91 TYR A CA 1
ATOM 687 C C . TYR A 1 91 ? -9.649 12.480 -1.604 1.00 98.38 91 TYR A C 1
ATOM 689 O O . TYR A 1 91 ? -10.128 13.410 -0.952 1.00 98.38 91 TYR A O 1
ATOM 697 N N . ASP A 1 92 ? -10.172 11.250 -1.580 1.00 98.06 92 ASP A N 1
ATOM 698 C CA . ASP A 1 92 ? -11.419 10.910 -0.878 1.00 98.06 92 ASP A CA 1
ATOM 699 C C . ASP A 1 92 ? -11.326 11.166 0.636 1.00 98.06 92 ASP A C 1
ATOM 701 O O . ASP A 1 92 ? -12.273 11.650 1.264 1.00 98.06 92 ASP A O 1
ATOM 705 N N . LEU A 1 93 ? -10.160 10.883 1.225 1.00 97.88 93 LEU A N 1
ATOM 706 C CA . LEU A 1 93 ? -9.865 11.123 2.639 1.00 97.88 93 LEU A CA 1
ATOM 707 C C . LEU A 1 93 ? -9.489 12.578 2.952 1.00 97.88 93 LEU A C 1
ATOM 709 O O . LEU A 1 93 ? -9.302 12.906 4.125 1.00 97.88 93 LEU A O 1
ATOM 713 N N . LYS A 1 94 ? -9.425 13.456 1.941 1.00 97.62 94 LYS A N 1
ATOM 714 C CA . LYS A 1 94 ? -9.027 14.870 2.063 1.00 97.62 94 LYS A CA 1
ATOM 715 C C . LYS A 1 94 ? -7.624 15.031 2.654 1.00 97.62 94 LYS A C 1
ATOM 717 O O . LYS A 1 94 ? -7.380 15.887 3.502 1.00 97.62 94 LYS A O 1
ATOM 722 N N . GLU A 1 95 ? -6.714 14.166 2.226 1.00 97.25 95 GLU A N 1
ATOM 723 C CA . GLU A 1 95 ? -5.345 14.102 2.710 1.00 97.25 95 GLU A CA 1
ATOM 724 C C . GLU A 1 95 ? -4.377 14.771 1.724 1.00 97.25 95 GLU A C 1
ATOM 726 O O . GLU A 1 95 ? -4.183 14.293 0.606 1.00 97.25 95 GLU A O 1
ATOM 731 N N . GLY A 1 96 ? -3.723 15.851 2.152 1.00 96.12 96 GLY A N 1
ATOM 732 C CA . GLY A 1 96 ? -2.880 16.665 1.271 1.00 96.12 96 GLY A CA 1
ATOM 733 C C . GLY A 1 96 ? -3.705 17.502 0.290 1.00 96.12 96 GLY A C 1
ATOM 734 O O . GLY A 1 96 ? -4.880 17.774 0.534 1.00 96.12 96 GLY A O 1
ATOM 735 N N . GLU A 1 97 ? -3.084 17.912 -0.815 1.00 98.06 97 GLU A N 1
ATOM 736 C CA . GLU A 1 97 ? -3.706 18.812 -1.791 1.00 98.06 97 GLU A CA 1
ATOM 737 C C . GLU A 1 97 ? -4.608 18.037 -2.777 1.00 98.06 97 GLU A C 1
ATOM 739 O O . GLU A 1 97 ? -4.117 17.155 -3.495 1.00 98.06 97 GLU A O 1
ATOM 744 N N . PRO A 1 98 ? -5.925 18.325 -2.843 1.00 97.88 98 PRO A N 1
ATOM 745 C CA . PRO A 1 98 ? -6.870 17.584 -3.680 1.00 97.88 98 PRO A CA 1
ATOM 746 C C . PRO A 1 98 ? -6.519 17.584 -5.172 1.00 97.88 98 PRO A C 1
ATOM 748 O O . PRO A 1 98 ? -6.595 16.540 -5.822 1.00 97.88 98 PRO A O 1
ATOM 751 N N . GLU A 1 99 ? -6.126 18.733 -5.719 1.00 98.25 99 GLU A N 1
ATOM 752 C CA . GLU A 1 99 ? -5.775 18.896 -7.131 1.00 98.25 99 GLU A CA 1
ATOM 753 C C . GLU A 1 99 ? -4.549 18.059 -7.500 1.00 98.25 99 GLU A C 1
ATOM 755 O O . GLU A 1 99 ? -4.523 17.423 -8.554 1.00 98.25 99 GLU A O 1
ATOM 760 N N . GLU A 1 100 ? -3.562 18.011 -6.606 1.00 98.25 100 GLU A N 1
ATOM 761 C CA . GLU A 1 100 ? -2.340 17.234 -6.793 1.00 98.25 100 GLU A CA 1
ATOM 762 C C . GLU A 1 100 ? -2.621 15.731 -6.750 1.00 98.25 100 GLU A C 1
ATOM 764 O O . GLU A 1 100 ? -2.171 14.988 -7.621 1.00 98.25 100 GLU A O 1
ATOM 769 N N . ASN A 1 101 ? -3.432 15.277 -5.791 1.00 98.44 101 ASN A N 1
ATOM 770 C CA . ASN A 1 101 ? -3.848 13.878 -5.720 1.00 98.44 101 ASN A CA 1
ATOM 771 C C . ASN A 1 101 ? -4.592 13.445 -6.994 1.00 98.44 101 ASN A C 1
ATOM 773 O O . ASN A 1 101 ? -4.319 12.376 -7.537 1.00 98.44 101 ASN A O 1
ATOM 777 N N . LEU A 1 102 ? -5.503 14.273 -7.517 1.00 98.44 102 LEU A N 1
ATOM 778 C CA . LEU A 1 102 ? -6.213 13.965 -8.764 1.00 98.44 102 LEU A CA 1
ATOM 779 C C . LEU A 1 102 ? -5.290 13.982 -9.990 1.00 98.44 102 LEU A C 1
ATOM 781 O O . LEU A 1 102 ? -5.477 13.170 -10.900 1.00 98.44 102 LEU A O 1
ATOM 785 N N . ARG A 1 103 ? -4.299 14.882 -10.023 1.00 98.50 103 ARG A N 1
ATOM 786 C CA . ARG A 1 103 ? -3.277 14.922 -11.077 1.00 98.50 103 ARG A CA 1
ATOM 787 C C . ARG A 1 103 ? -2.445 13.640 -11.074 1.00 98.50 103 ARG A C 1
ATOM 789 O O . ARG A 1 103 ? -2.387 12.960 -12.093 1.00 98.50 103 ARG A O 1
ATOM 796 N N . LEU A 1 104 ? -1.878 13.274 -9.926 1.00 98.31 104 LEU A N 1
ATOM 797 C CA . LEU A 1 104 ? -1.054 12.072 -9.769 1.00 98.31 104 LEU A CA 1
ATOM 798 C C . LEU A 1 104 ? -1.849 10.784 -10.021 1.00 98.31 104 LEU A C 1
ATOM 800 O O . LEU A 1 104 ? -1.330 9.841 -10.619 1.00 98.31 104 LEU A O 1
ATOM 804 N N . ALA A 1 105 ? -3.123 10.747 -9.619 1.00 98.31 105 ALA A N 1
ATOM 805 C CA . ALA A 1 105 ? -4.010 9.638 -9.945 1.00 98.31 105 ALA A CA 1
ATOM 806 C C . ALA A 1 105 ? -4.165 9.460 -11.460 1.00 98.31 105 ALA A C 1
ATOM 808 O O . ALA A 1 105 ? -4.064 8.340 -11.950 1.00 98.31 105 ALA A O 1
ATOM 809 N N . ARG A 1 106 ? -4.379 10.557 -12.199 1.00 98.25 106 ARG A N 1
ATOM 810 C CA . ARG A 1 106 ? -4.500 10.536 -13.662 1.00 98.25 106 ARG A CA 1
ATOM 811 C C . ARG A 1 106 ? -3.217 10.059 -14.333 1.00 98.25 106 ARG A C 1
ATOM 813 O O . ARG A 1 106 ? -3.289 9.156 -15.154 1.00 98.25 106 ARG A O 1
ATOM 820 N N . GLU A 1 107 ? -2.074 10.614 -13.941 1.00 97.19 107 GLU A N 1
ATOM 821 C CA . GLU A 1 107 ? -0.760 10.232 -14.482 1.00 97.19 107 GLU A CA 1
ATOM 822 C C . GLU A 1 107 ? -0.435 8.757 -14.240 1.00 97.19 107 GLU A C 1
ATOM 824 O O . GLU A 1 107 ? 0.257 8.136 -15.034 1.00 97.19 107 GLU A O 1
ATOM 829 N N . SER A 1 108 ? -0.968 8.168 -13.168 1.00 95.88 108 SER A N 1
ATOM 830 C CA . SER A 1 108 ? -0.786 6.745 -12.877 1.00 95.88 108 SER A CA 1
ATOM 831 C C . SER A 1 108 ? -1.607 5.815 -13.790 1.00 95.88 108 SER A C 1
ATOM 833 O O . SER A 1 108 ? -1.461 4.599 -13.702 1.00 95.88 108 SER A O 1
ATOM 835 N N . PHE A 1 109 ? -2.507 6.340 -14.626 1.00 91.62 109 PHE A N 1
ATOM 836 C CA . PHE A 1 109 ? -3.329 5.544 -15.548 1.00 91.62 109 PHE A CA 1
ATOM 837 C C . PHE A 1 109 ? -2.954 5.727 -17.027 1.00 91.62 109 PHE A C 1
ATOM 839 O O . PHE A 1 109 ? -3.560 5.066 -17.874 1.00 91.62 109 PHE A O 1
ATOM 846 N N . GLU A 1 110 ? -2.008 6.618 -17.327 1.00 85.38 110 GLU A N 1
ATOM 847 C CA . GLU A 1 110 ? -1.495 6.914 -18.675 1.00 85.38 110 GLU A CA 1
ATOM 848 C C . GLU A 1 110 ? -0.253 6.072 -19.001 1.00 85.38 110 GLU A C 1
ATOM 850 O O . GLU A 1 110 ? -0.156 5.620 -20.166 1.00 85.38 110 GLU A O 1
#